Protein AF-A0A8S9GD04-F1 (afdb_monomer)

Organism: Brassica cretica (NCBI:txid69181)

Nearest PDB structures (foldseek):
  3na7-assembly1_A  TM=7.343E-01  e=1.896E+00  Helicobacter pylori NCTC 11638
  6ixf-assembly1_A  TM=7.599E-01  e=1.673E+00  Homo sapiens
  7uc6-assembly1_A  TM=4.750E-01  e=7.894E-01  Homo sapiens
  4ilo-assembly1_A  TM=4.111E-01  e=2.019E+00  Chlamydia trachomatis L2/434/Bu

Structure (mmCIF, N/CA/C/O backbone):
data_AF-A0A8S9GD04-F1
#
_entry.id   AF-A0A8S9GD04-F1
#
loop_
_atom_site.group_PDB
_atom_site.id
_atom_site.type_symbol
_atom_site.label_atom_id
_atom_site.label_alt_id
_atom_site.label_comp_id
_atom_site.label_asym_id
_atom_site.label_entity_id
_atom_site.label_seq_id
_atom_site.pdbx_PDB_ins_code
_atom_site.Cartn_x
_atom_site.Cartn_y
_atom_site.Cartn_z
_atom_site.occupancy
_atom_site.B_iso_or_equiv
_atom_site.auth_seq_id
_atom_site.auth_comp_id
_atom_site.auth_asym_id
_atom_site.auth_atom_id
_atom_site.pdbx_PDB_model_num
ATOM 1 N N . MET A 1 1 ? 30.449 0.370 -49.051 1.00 67.69 1 MET A N 1
ATOM 2 C CA . MET A 1 1 ? 29.870 1.416 -48.180 1.00 67.69 1 MET A CA 1
ATOM 3 C C . MET A 1 1 ? 28.568 0.893 -47.577 1.00 67.69 1 MET A C 1
ATOM 5 O O . MET A 1 1 ? 28.579 0.573 -46.401 1.00 67.69 1 MET A O 1
ATOM 9 N N . LEU A 1 2 ? 27.571 0.571 -48.413 1.00 80.19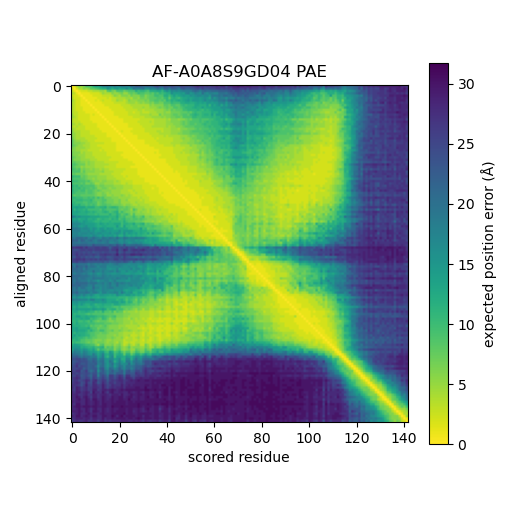 2 LEU A N 1
ATOM 10 C CA . LEU A 1 2 ? 26.257 0.016 -48.033 1.00 80.19 2 LEU A CA 1
ATOM 11 C C . LEU A 1 2 ? 26.253 -1.186 -47.065 1.00 80.19 2 LEU A C 1
ATOM 13 O O . LEU A 1 2 ? 25.399 -1.263 -46.190 1.00 80.19 2 LEU A O 1
ATOM 17 N N . GLU A 1 3 ? 27.190 -2.128 -47.190 1.00 84.44 3 GLU A N 1
ATOM 18 C CA . GLU A 1 3 ? 27.210 -3.329 -46.338 1.00 84.44 3 GLU A CA 1
ATOM 19 C C . GLU A 1 3 ? 27.584 -3.024 -44.875 1.00 84.44 3 GLU A C 1
ATOM 21 O O . GLU A 1 3 ? 27.063 -3.651 -43.953 1.00 84.44 3 GLU A O 1
ATOM 26 N N . ARG A 1 4 ? 28.427 -2.005 -44.646 1.00 90.00 4 ARG A N 1
ATOM 27 C CA . ARG A 1 4 ? 28.770 -1.539 -43.292 1.00 90.00 4 ARG A CA 1
ATOM 28 C C . ARG A 1 4 ? 27.603 -0.796 -42.649 1.00 90.00 4 ARG A C 1
ATOM 30 O O . ARG A 1 4 ? 27.314 -1.031 -41.480 1.00 90.00 4 ARG A O 1
ATOM 37 N N . ASP A 1 5 ? 26.902 0.024 -43.423 1.00 90.12 5 ASP A N 1
ATOM 38 C CA . ASP A 1 5 ? 25.746 0.788 -42.941 1.00 90.12 5 ASP A CA 1
ATOM 39 C C . ASP A 1 5 ? 24.572 -0.143 -42.599 1.00 90.12 5 ASP A C 1
ATOM 41 O O . ASP A 1 5 ? 23.937 -0.004 -41.553 1.00 90.12 5 ASP A O 1
ATOM 45 N N . ALA A 1 6 ? 24.343 -1.176 -43.420 1.00 91.19 6 ALA A N 1
ATOM 46 C CA . ALA A 1 6 ? 23.356 -2.217 -43.137 1.00 91.19 6 ALA A CA 1
ATOM 47 C C . ALA A 1 6 ? 23.680 -2.998 -41.851 1.00 91.19 6 ALA A C 1
ATOM 49 O O . ALA A 1 6 ? 22.773 -3.358 -41.096 1.00 91.19 6 ALA A O 1
ATOM 50 N N . GLN A 1 7 ? 24.964 -3.255 -41.585 1.00 93.25 7 GLN A N 1
ATOM 51 C CA . GLN A 1 7 ? 25.398 -3.918 -40.357 1.00 93.25 7 GLN A CA 1
ATOM 52 C C . GLN A 1 7 ? 25.197 -3.020 -39.127 1.00 93.25 7 GLN A C 1
ATOM 54 O O . GLN A 1 7 ? 24.612 -3.467 -38.140 1.00 93.25 7 GLN A O 1
ATOM 59 N N . LEU A 1 8 ? 25.566 -1.738 -39.214 1.00 94.06 8 LEU A N 1
ATOM 60 C CA . LEU A 1 8 ? 25.340 -0.753 -38.149 1.00 94.06 8 LEU A CA 1
ATOM 61 C C . LEU A 1 8 ? 23.852 -0.606 -37.800 1.00 94.06 8 LEU A C 1
ATOM 63 O O . LEU A 1 8 ? 23.497 -0.610 -36.622 1.00 94.06 8 LEU A O 1
ATOM 67 N N . ALA A 1 9 ? 22.963 -0.559 -38.796 1.00 93.00 9 ALA A N 1
ATOM 68 C CA . ALA A 1 9 ? 21.518 -0.478 -38.567 1.00 93.00 9 ALA A CA 1
ATOM 69 C C . ALA A 1 9 ? 20.961 -1.717 -37.831 1.00 93.00 9 ALA A C 1
ATOM 71 O O . ALA A 1 9 ? 20.093 -1.610 -36.952 1.00 93.00 9 ALA A O 1
ATOM 72 N N . ARG A 1 10 ? 21.478 -2.912 -38.147 1.00 92.69 10 ARG A N 1
ATOM 73 C CA . ARG A 1 10 ? 21.118 -4.165 -37.457 1.00 92.69 10 ARG A CA 1
ATOM 74 C C . ARG A 1 10 ? 21.620 -4.188 -36.015 1.00 92.69 10 ARG A C 1
ATOM 76 O O . ARG A 1 10 ? 20.891 -4.625 -35.122 1.00 92.69 10 ARG A O 1
ATOM 83 N N . ASP A 1 11 ? 22.834 -3.706 -35.780 1.00 95.00 11 ASP A N 1
ATOM 84 C CA . ASP A 1 11 ? 23.415 -3.648 -34.441 1.00 95.00 11 ASP A CA 1
ATOM 85 C C . ASP A 1 11 ? 22.706 -2.599 -33.571 1.00 95.00 11 ASP A C 1
ATOM 87 O O . ASP A 1 11 ? 22.346 -2.897 -32.429 1.00 95.00 11 ASP A O 1
ATOM 91 N N . HIS A 1 12 ? 22.366 -1.437 -34.138 1.00 92.69 12 HIS A N 1
ATOM 92 C CA . HIS A 1 12 ? 21.556 -0.410 -33.481 1.00 92.69 12 HIS A CA 1
ATOM 93 C C . HIS A 1 12 ? 20.168 -0.937 -33.087 1.00 92.69 12 HIS A C 1
ATOM 95 O O . HIS A 1 12 ? 19.780 -0.887 -31.919 1.00 92.69 12 HIS A O 1
ATOM 101 N N . THR A 1 13 ? 19.430 -1.545 -34.022 1.00 94.44 13 THR A N 1
ATOM 102 C CA . THR A 1 13 ? 18.108 -2.126 -33.712 1.00 94.44 13 THR A CA 1
ATOM 103 C C . THR A 1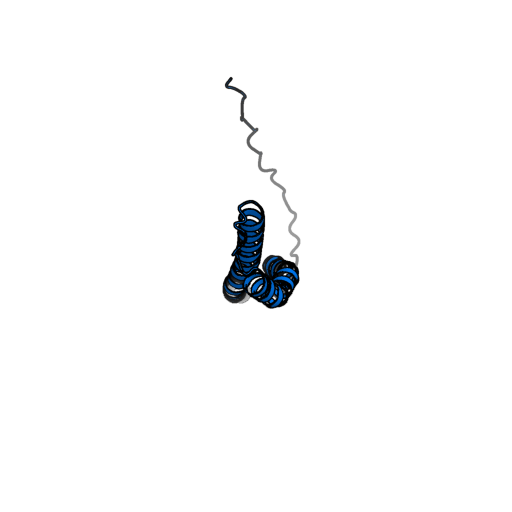 13 ? 18.184 -3.256 -32.680 1.00 94.44 13 THR A C 1
ATOM 105 O O . THR A 1 13 ? 17.248 -3.453 -31.898 1.00 94.44 13 THR A O 1
ATOM 108 N N . ARG A 1 14 ? 19.288 -4.012 -32.625 1.00 94.81 14 ARG A N 1
ATOM 109 C CA . ARG A 1 14 ? 19.530 -5.001 -31.563 1.00 94.81 14 ARG A CA 1
ATOM 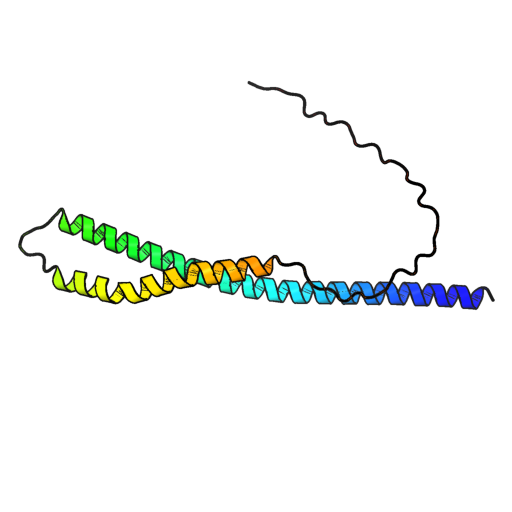110 C C . ARG A 1 14 ? 19.799 -4.329 -30.212 1.00 94.81 14 ARG A C 1
ATOM 112 O O . ARG A 1 14 ? 19.275 -4.809 -29.203 1.00 94.81 14 ARG A O 1
ATOM 119 N N . ALA A 1 15 ? 20.568 -3.241 -30.189 1.00 93.12 15 ALA A N 1
ATOM 120 C CA . ALA A 1 15 ? 20.857 -2.467 -28.984 1.00 93.12 15 ALA A CA 1
ATOM 121 C C . ALA A 1 15 ? 19.580 -1.855 -28.385 1.00 93.12 15 ALA A C 1
ATOM 123 O O . ALA A 1 15 ? 19.295 -2.104 -27.213 1.00 93.12 15 ALA A O 1
ATOM 124 N N . VAL A 1 16 ? 18.745 -1.200 -29.201 1.00 90.50 16 VAL A N 1
ATOM 125 C CA . VAL A 1 16 ? 17.451 -0.627 -28.776 1.00 90.50 16 VAL A CA 1
ATOM 126 C C . VAL A 1 16 ? 16.543 -1.697 -28.167 1.00 90.50 16 VAL A C 1
ATOM 128 O O . VAL A 1 16 ? 16.022 -1.537 -27.064 1.00 90.50 16 VAL A O 1
ATOM 131 N N . ARG A 1 17 ? 16.407 -2.861 -28.821 1.00 92.00 17 ARG A N 1
ATOM 132 C CA . ARG A 1 17 ? 15.611 -3.974 -28.268 1.00 92.00 17 ARG A CA 1
ATOM 133 C C . ARG A 1 17 ? 16.159 -4.478 -26.932 1.00 92.00 17 ARG A C 1
ATOM 135 O O . ARG A 1 17 ? 15.380 -4.876 -26.066 1.00 92.00 17 ARG A O 1
ATOM 142 N N . LYS A 1 18 ? 17.483 -4.504 -26.757 1.00 92.38 18 LYS A N 1
ATOM 143 C CA . LYS A 1 18 ? 18.120 -4.924 -25.501 1.00 92.38 18 LYS A CA 1
ATOM 144 C C . LYS A 1 18 ? 17.868 -3.904 -24.387 1.00 92.38 18 LYS A C 1
ATOM 146 O O . LYS A 1 18 ? 17.521 -4.332 -23.285 1.00 92.38 18 LYS A O 1
ATOM 151 N N . ALA A 1 19 ? 17.981 -2.610 -24.686 1.00 89.69 19 ALA A N 1
ATOM 152 C CA . ALA A 1 19 ? 17.677 -1.519 -23.762 1.00 89.69 19 ALA A CA 1
ATOM 153 C C . ALA A 1 19 ? 16.200 -1.546 -23.336 1.00 89.69 19 ALA A C 1
ATOM 155 O O . ALA A 1 19 ? 15.907 -1.643 -22.148 1.00 89.69 19 ALA A O 1
ATOM 156 N N . GLY A 1 20 ? 15.263 -1.653 -24.284 1.00 89.19 20 GLY A N 1
ATOM 157 C CA . GLY A 1 20 ? 13.833 -1.751 -23.967 1.00 89.19 20 GLY A CA 1
ATOM 158 C C . GLY A 1 20 ? 13.479 -2.968 -23.101 1.00 89.19 20 GLY A C 1
ATOM 159 O O . GLY A 1 20 ? 12.676 -2.871 -22.175 1.00 89.19 20 GLY A O 1
ATOM 160 N N . ARG A 1 21 ? 14.111 -4.131 -23.332 1.00 92.12 21 ARG A N 1
ATOM 161 C CA . ARG A 1 21 ? 13.946 -5.303 -22.445 1.00 92.12 21 ARG A CA 1
ATOM 162 C C . ARG A 1 21 ? 14.535 -5.076 -21.054 1.00 92.12 21 ARG A C 1
ATOM 164 O O . ARG A 1 21 ? 14.021 -5.644 -20.095 1.00 92.12 21 ARG A O 1
ATOM 171 N N . LYS A 1 22 ? 15.619 -4.303 -20.938 1.00 91.25 22 LYS A N 1
ATOM 172 C CA . LYS A 1 22 ? 16.228 -3.944 -19.651 1.00 91.25 22 LYS A CA 1
ATOM 173 C C . LYS A 1 22 ? 15.295 -3.028 -18.857 1.00 91.25 22 LYS A C 1
ATOM 175 O O . LYS A 1 22 ? 14.908 -3.434 -17.767 1.00 91.25 22 LYS A O 1
ATOM 180 N N . GLY A 1 23 ? 14.828 -1.927 -19.447 1.00 89.31 23 GLY A N 1
ATOM 181 C CA . GLY A 1 23 ? 13.883 -1.012 -18.794 1.00 89.31 23 GLY A CA 1
ATOM 182 C C . GLY A 1 23 ? 12.582 -1.702 -18.370 1.00 89.31 23 GLY A C 1
ATOM 183 O O . GLY A 1 23 ? 12.121 -1.531 -17.246 1.00 89.31 23 GLY A O 1
ATOM 184 N N . LYS A 1 24 ? 12.032 -2.601 -19.203 1.00 91.06 24 LYS A N 1
ATOM 185 C CA . LYS A 1 24 ? 10.855 -3.405 -18.818 1.00 91.06 24 LYS A CA 1
ATOM 186 C C . LYS A 1 24 ? 11.100 -4.279 -17.586 1.00 91.06 24 LYS A C 1
ATOM 188 O O . LYS A 1 24 ? 10.213 -4.391 -16.748 1.00 91.06 24 LYS A O 1
ATOM 193 N N . ARG A 1 25 ? 12.276 -4.905 -17.466 1.00 93.12 25 ARG A N 1
ATOM 194 C CA . ARG A 1 25 ? 12.617 -5.695 -16.270 1.00 93.12 25 ARG A CA 1
ATOM 195 C C . ARG A 1 25 ? 12.745 -4.809 -15.037 1.00 93.12 25 ARG A C 1
ATOM 197 O O . ARG A 1 25 ? 12.228 -5.182 -13.996 1.00 93.12 25 ARG A O 1
ATOM 204 N N . GLU A 1 26 ? 13.377 -3.648 -15.166 1.00 92.00 26 GLU A N 1
ATOM 205 C CA . GLU A 1 26 ? 13.514 -2.685 -14.066 1.00 92.00 26 GLU A CA 1
ATOM 206 C C . GLU A 1 26 ? 12.140 -2.219 -13.561 1.00 92.00 26 GLU A C 1
ATOM 208 O O . GLU A 1 26 ? 11.875 -2.294 -12.365 1.00 92.00 26 GLU A O 1
ATOM 213 N N . ILE A 1 27 ? 11.222 -1.865 -14.468 1.00 91.38 27 ILE A N 1
ATOM 214 C CA . ILE A 1 27 ? 9.834 -1.506 -14.126 1.00 91.38 27 ILE A CA 1
ATOM 215 C C . ILE A 1 27 ? 9.123 -2.650 -13.393 1.00 91.38 27 ILE A C 1
ATOM 217 O O . ILE A 1 27 ? 8.464 -2.417 -12.381 1.00 91.38 27 ILE A O 1
ATOM 221 N N . VAL A 1 28 ? 9.260 -3.888 -13.879 1.00 93.75 28 VAL A N 1
ATOM 222 C CA . VAL A 1 28 ? 8.650 -5.065 -13.240 1.00 93.75 28 VAL A CA 1
ATOM 223 C C . VAL A 1 28 ? 9.184 -5.272 -11.821 1.00 93.75 28 VAL A C 1
ATOM 225 O O . VAL A 1 28 ? 8.398 -5.541 -10.916 1.00 93.75 28 VAL A O 1
ATOM 228 N N . GLU A 1 29 ? 10.490 -5.129 -11.596 1.00 93.62 29 GLU A N 1
ATOM 229 C CA . GLU A 1 29 ? 11.084 -5.285 -10.261 1.00 93.62 29 GLU A CA 1
ATOM 230 C C . GLU A 1 29 ? 10.666 -4.163 -9.295 1.00 93.62 29 GLU A C 1
ATOM 232 O O . GLU A 1 29 ? 10.331 -4.435 -8.137 1.00 93.62 29 GLU A O 1
ATOM 237 N N . VAL A 1 30 ? 10.583 -2.915 -9.772 1.00 93.00 30 VAL A N 1
ATOM 238 C CA . VAL A 1 30 ? 10.025 -1.801 -8.984 1.00 93.00 30 VAL A CA 1
ATOM 239 C C . VAL A 1 30 ? 8.571 -2.088 -8.608 1.00 93.00 30 VAL A C 1
ATOM 241 O O . VAL A 1 30 ? 8.191 -1.926 -7.449 1.00 93.00 30 VAL A O 1
ATOM 244 N N . MET A 1 31 ? 7.765 -2.569 -9.556 1.00 94.25 31 MET A N 1
ATOM 245 C CA . MET A 1 31 ? 6.354 -2.878 -9.318 1.00 94.25 31 MET A CA 1
ATOM 246 C C . MET A 1 31 ? 6.154 -4.023 -8.328 1.00 94.25 31 MET A C 1
ATOM 248 O O . MET A 1 31 ? 5.289 -3.923 -7.463 1.00 94.25 31 MET A O 1
ATOM 252 N N . LYS A 1 32 ? 6.983 -5.073 -8.378 1.00 96.19 32 LYS A N 1
ATOM 253 C CA . LYS A 1 32 ? 6.967 -6.134 -7.355 1.00 96.19 32 LYS A CA 1
ATOM 254 C C . LYS A 1 32 ? 7.258 -5.576 -5.967 1.00 96.19 32 LYS A C 1
ATOM 256 O O . LYS A 1 32 ? 6.530 -5.876 -5.027 1.00 96.19 32 LYS A O 1
ATOM 261 N N . THR A 1 33 ? 8.286 -4.737 -5.857 1.00 95.31 33 THR A N 1
ATOM 262 C CA . THR A 1 33 ? 8.676 -4.120 -4.582 1.00 95.31 33 THR A CA 1
ATOM 263 C C . THR A 1 33 ? 7.542 -3.265 -4.017 1.00 95.31 33 THR A C 1
ATOM 265 O O . THR A 1 33 ? 7.169 -3.432 -2.856 1.00 95.31 33 THR A O 1
ATOM 268 N N . ARG A 1 34 ? 6.937 -2.405 -4.848 1.00 95.19 34 ARG A N 1
ATOM 269 C CA . ARG A 1 34 ? 5.785 -1.580 -4.454 1.00 95.19 34 ARG A CA 1
ATOM 270 C C . ARG A 1 34 ? 4.574 -2.424 -4.065 1.00 95.19 34 ARG A C 1
ATOM 272 O O . ARG A 1 34 ? 3.947 -2.131 -3.058 1.00 95.19 34 ARG A O 1
ATOM 279 N N . ALA A 1 35 ? 4.268 -3.490 -4.806 1.00 95.12 35 ALA A N 1
ATOM 280 C CA . ALA A 1 35 ? 3.151 -4.379 -4.490 1.00 95.12 35 ALA A CA 1
ATOM 281 C C . ALA A 1 35 ? 3.327 -5.065 -3.126 1.00 95.12 35 ALA A C 1
ATOM 283 O O . ALA A 1 35 ? 2.388 -5.106 -2.333 1.00 95.12 35 ALA A O 1
ATOM 284 N N . SER A 1 36 ? 4.533 -5.555 -2.820 1.00 95.31 36 SER A N 1
ATOM 285 C CA . SER A 1 36 ? 4.831 -6.149 -1.512 1.00 95.31 36 SER A CA 1
ATOM 286 C C . SER A 1 36 ? 4.732 -5.131 -0.372 1.00 95.31 36 SER A C 1
ATOM 288 O O . SER A 1 36 ? 4.172 -5.445 0.676 1.00 95.31 36 SER A O 1
ATOM 290 N N . GLN A 1 37 ? 5.232 -3.909 -0.574 1.00 95.38 37 GLN A N 1
ATOM 291 C CA . GLN A 1 37 ? 5.126 -2.833 0.419 1.00 95.38 37 GLN A CA 1
ATOM 292 C C . GLN A 1 37 ? 3.671 -2.399 0.635 1.00 95.38 37 GLN A C 1
ATOM 294 O O . GLN A 1 37 ? 3.233 -2.293 1.777 1.00 95.38 37 GLN A O 1
ATOM 299 N N . PHE A 1 38 ? 2.901 -2.234 -0.442 1.00 94.50 38 PHE A N 1
ATOM 300 C CA . PHE A 1 38 ? 1.474 -1.929 -0.374 1.00 94.50 38 PHE A CA 1
ATOM 301 C C . PHE A 1 38 ? 0.709 -2.997 0.404 1.00 94.50 38 PHE A C 1
ATOM 303 O O . PHE A 1 38 ? -0.079 -2.659 1.278 1.00 94.50 38 PHE A O 1
ATOM 310 N N . GLN A 1 39 ? 0.955 -4.281 0.129 1.00 95.38 39 GLN A N 1
ATOM 311 C CA . GLN A 1 39 ? 0.285 -5.370 0.839 1.00 95.38 39 GLN A CA 1
ATOM 312 C C . GLN A 1 39 ? 0.541 -5.308 2.353 1.00 95.38 39 GLN A C 1
ATOM 314 O O . GLN A 1 39 ? -0.386 -5.520 3.134 1.00 95.38 39 GLN A O 1
ATOM 319 N N . ALA A 1 40 ? 1.775 -5.004 2.762 1.00 94.88 40 ALA A N 1
ATOM 320 C CA . ALA A 1 40 ? 2.125 -4.858 4.171 1.00 94.88 40 ALA A CA 1
ATOM 321 C C . ALA A 1 40 ? 1.443 -3.634 4.809 1.00 94.88 40 ALA A C 1
ATOM 323 O O . ALA A 1 40 ? 0.789 -3.762 5.842 1.00 94.88 40 ALA A O 1
ATOM 324 N N . GLU A 1 41 ? 1.542 -2.463 4.176 1.00 96.00 41 GLU A N 1
ATOM 325 C CA . GLU A 1 41 ? 0.944 -1.223 4.691 1.00 96.00 41 GLU A CA 1
ATOM 326 C C . GLU A 1 41 ? -0.584 -1.284 4.736 1.00 96.00 41 GLU A C 1
ATOM 328 O O . GLU A 1 41 ? -1.200 -0.837 5.699 1.00 96.00 41 GLU A O 1
ATOM 333 N N . TYR A 1 42 ? -1.208 -1.900 3.735 1.00 92.62 42 TYR A N 1
ATOM 334 C CA . TYR A 1 42 ? -2.650 -2.107 3.714 1.00 92.62 42 TYR A CA 1
ATOM 335 C C . TYR A 1 42 ? -3.115 -3.038 4.844 1.00 92.62 42 TYR A C 1
ATOM 337 O O . TYR A 1 42 ? -4.165 -2.801 5.443 1.00 92.62 42 TYR A O 1
ATOM 345 N N . GLY A 1 43 ? -2.324 -4.065 5.178 1.00 94.75 43 GLY A N 1
ATOM 346 C CA . GLY A 1 43 ? -2.556 -4.896 6.361 1.00 94.75 43 GLY A CA 1
ATOM 347 C C . GLY A 1 43 ? -2.540 -4.067 7.646 1.00 94.75 43 GLY A C 1
ATOM 348 O O . GLY A 1 43 ? -3.516 -4.076 8.392 1.00 94.75 43 GLY A O 1
ATOM 349 N N . ASN A 1 44 ? -1.495 -3.258 7.834 1.00 93.62 44 ASN A N 1
ATOM 350 C CA . ASN A 1 44 ? -1.374 -2.369 8.994 1.00 93.62 44 ASN A CA 1
ATOM 351 C C . ASN A 1 44 ? -2.548 -1.382 9.096 1.00 93.62 44 ASN A C 1
ATOM 353 O O . ASN A 1 44 ? -3.054 -1.124 10.188 1.00 93.62 44 ASN A O 1
ATOM 357 N N . LEU A 1 45 ? -2.997 -0.833 7.961 1.00 92.94 45 LEU A N 1
ATOM 358 C CA . LEU A 1 45 ? -4.144 0.074 7.916 1.00 92.94 45 LEU A CA 1
ATOM 359 C C . LEU A 1 45 ? -5.423 -0.624 8.390 1.00 92.94 45 LEU A C 1
ATOM 361 O O . LEU A 1 45 ? -6.185 -0.061 9.177 1.00 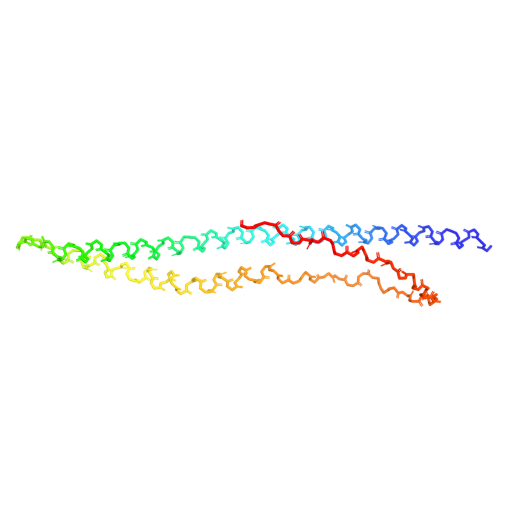92.94 45 LEU A O 1
ATOM 365 N N . LYS A 1 46 ? -5.654 -1.855 7.924 1.00 94.12 46 LYS A N 1
ATOM 366 C CA . LYS A 1 46 ? -6.815 -2.657 8.316 1.00 94.12 46 LYS A CA 1
ATOM 367 C C . LYS A 1 46 ? -6.804 -2.964 9.812 1.00 94.12 46 LYS A C 1
ATOM 369 O O . LYS A 1 46 ? -7.848 -2.854 10.454 1.00 94.12 46 LYS A O 1
ATOM 374 N N . ASP A 1 47 ? -5.645 -3.305 10.363 1.00 92.56 47 ASP A N 1
ATOM 375 C CA . ASP A 1 47 ? -5.496 -3.601 11.789 1.00 92.56 47 ASP A CA 1
ATOM 376 C C . ASP A 1 47 ? -5.759 -2.352 12.644 1.00 92.56 47 ASP A C 1
ATOM 378 O O . ASP A 1 47 ? -6.518 -2.412 13.612 1.00 92.56 47 ASP A O 1
ATOM 382 N 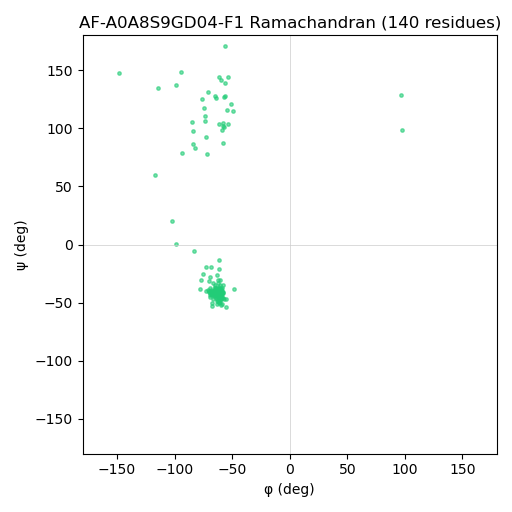N . ALA A 1 48 ? -5.231 -1.190 12.240 1.00 92.44 48 ALA A N 1
ATOM 383 C CA . ALA A 1 48 ? -5.489 0.079 12.920 1.00 92.44 48 ALA A CA 1
ATOM 384 C C . ALA A 1 48 ? -6.981 0.458 12.894 1.00 92.44 48 ALA A C 1
ATOM 386 O O . ALA A 1 48 ? -7.547 0.832 13.922 1.00 92.44 48 ALA A O 1
ATOM 387 N N . LEU A 1 49 ? -7.646 0.313 11.743 1.00 91.31 49 LEU A N 1
ATOM 388 C CA . LEU A 1 49 ? -9.086 0.565 11.619 1.00 91.31 49 LEU A CA 1
ATOM 389 C C . LEU A 1 49 ? -9.926 -0.411 12.449 1.00 91.31 49 LEU A C 1
ATOM 391 O O . LEU A 1 49 ? -10.928 -0.001 13.032 1.00 91.31 49 LEU A O 1
ATOM 395 N N . THR A 1 50 ? -9.511 -1.677 12.526 1.00 93.81 50 THR A N 1
ATOM 396 C CA . THR A 1 50 ? -10.173 -2.692 13.358 1.00 93.81 50 THR A CA 1
ATOM 397 C C . THR A 1 50 ? -10.071 -2.307 14.830 1.00 93.81 50 THR A C 1
ATOM 399 O O . THR A 1 50 ? -11.091 -2.211 15.499 1.00 93.81 50 THR A O 1
ATOM 402 N N . SER A 1 51 ? -8.875 -1.940 15.302 1.00 88.88 51 SER A N 1
ATOM 403 C CA . SER A 1 51 ? -8.666 -1.468 16.677 1.00 88.88 51 SER A CA 1
ATOM 404 C C . SER A 1 51 ? -9.523 -0.240 17.023 1.00 88.88 51 SER A C 1
ATOM 406 O O . SER A 1 51 ? -10.119 -0.171 18.100 1.00 88.88 51 SER A O 1
ATOM 408 N N . VAL A 1 52 ? -9.644 0.720 16.099 1.00 89.88 52 VAL A N 1
ATOM 409 C CA . VAL A 1 52 ? -10.528 1.887 16.269 1.00 89.88 52 VAL A CA 1
ATOM 410 C C . VAL A 1 52 ? -12.004 1.477 16.322 1.00 89.88 52 VAL A C 1
ATOM 412 O O . VAL A 1 52 ? -12.772 2.046 17.102 1.00 89.88 52 VAL A O 1
ATOM 415 N N . GLY A 1 53 ? -12.410 0.502 15.507 1.00 90.06 53 GLY A N 1
ATOM 416 C CA . GLY A 1 53 ? -13.756 -0.072 15.514 1.00 90.06 53 GLY A CA 1
ATOM 417 C C . GLY A 1 53 ? -14.092 -0.760 16.837 1.00 90.06 53 GLY A C 1
ATOM 418 O O . GLY A 1 53 ? -15.092 -0.407 17.462 1.00 90.06 53 GLY A O 1
ATOM 419 N N . ASP A 1 54 ? -13.221 -1.656 17.300 1.00 89.44 54 ASP A N 1
ATOM 420 C CA . ASP A 1 54 ? -13.375 -2.409 18.551 1.00 89.44 54 ASP A CA 1
ATOM 421 C C . ASP A 1 54 ? -13.481 -1.469 19.760 1.00 89.44 54 ASP A C 1
ATOM 423 O O . ASP A 1 54 ? -14.317 -1.656 20.648 1.00 89.44 54 ASP A O 1
ATOM 427 N N . PHE A 1 55 ? -12.679 -0.397 19.777 1.00 85.94 55 PHE A N 1
ATOM 428 C CA . PHE A 1 55 ? -12.773 0.631 20.811 1.00 85.94 55 PHE A CA 1
ATOM 429 C C . PHE A 1 55 ? -14.143 1.327 20.800 1.00 85.94 55 PHE A C 1
ATOM 431 O O . PHE A 1 55 ? -14.765 1.486 21.852 1.00 85.94 55 PHE A O 1
ATOM 438 N N . ARG A 1 56 ? -14.659 1.700 19.619 1.00 88.31 56 ARG A N 1
ATOM 439 C CA . ARG A 1 56 ? -15.993 2.317 19.485 1.00 88.31 56 ARG A CA 1
ATOM 440 C C . ARG A 1 56 ? -17.110 1.378 19.933 1.00 88.31 56 ARG A C 1
ATOM 442 O O . ARG A 1 56 ? -18.041 1.837 20.595 1.00 88.31 56 ARG A O 1
ATOM 449 N N . GLU A 1 57 ? -17.023 0.092 19.600 1.00 88.56 57 GLU A N 1
ATOM 450 C CA . GLU A 1 57 ? -17.984 -0.922 20.044 1.00 88.56 57 GLU A CA 1
ATOM 451 C C . GLU A 1 57 ? -17.958 -1.080 21.568 1.00 88.56 57 GLU A C 1
ATOM 453 O O . GLU A 1 57 ? -19.009 -1.009 22.208 1.00 88.56 57 GLU A O 1
ATOM 458 N N . CYS A 1 58 ? -16.766 -1.178 22.164 1.00 84.62 58 CYS A N 1
ATOM 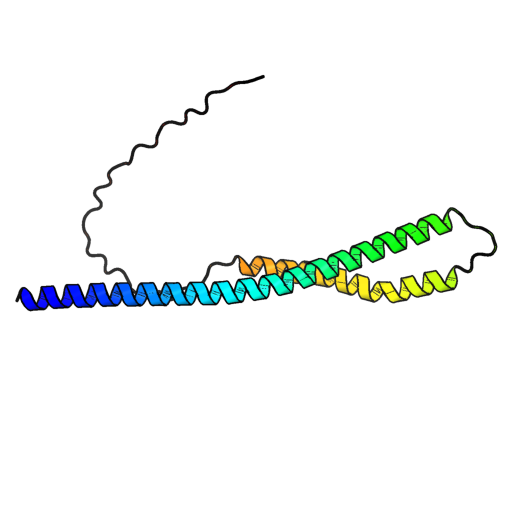459 C CA . CYS A 1 58 ? -16.584 -1.205 23.615 1.00 84.62 58 CYS A CA 1
ATOM 460 C C . CYS A 1 58 ? -17.219 0.023 24.290 1.00 84.62 58 CYS A C 1
ATOM 462 O O . CYS A 1 58 ? -18.007 -0.118 25.228 1.00 84.62 58 CYS A O 1
ATOM 464 N N . CYS A 1 59 ? -16.976 1.233 23.770 1.00 83.31 59 CYS A N 1
ATOM 465 C CA . CYS A 1 59 ? -17.622 2.448 24.274 1.00 83.31 59 CYS A CA 1
ATOM 466 C C . CYS A 1 59 ? -19.156 2.391 24.165 1.00 83.31 59 CYS A C 1
ATOM 468 O O . CYS A 1 59 ? -19.856 2.852 25.071 1.00 83.31 59 CYS A O 1
ATOM 470 N N . GLY A 1 60 ? -19.687 1.817 23.082 1.00 85.56 60 GLY A N 1
ATOM 471 C CA . GLY A 1 60 ? -21.121 1.593 22.896 1.00 85.56 60 GLY A CA 1
ATOM 472 C C . GLY A 1 60 ? -21.709 0.628 23.928 1.00 85.56 60 GLY A C 1
ATOM 473 O O . GLY A 1 60 ? -22.736 0.938 24.541 1.00 85.56 60 GLY A O 1
ATOM 474 N N . LEU A 1 61 ? -21.033 -0.499 24.177 1.00 83.19 61 LEU A N 1
ATOM 475 C CA . LEU A 1 61 ? -21.422 -1.489 25.185 1.00 83.19 61 LEU A CA 1
ATOM 476 C C . LEU A 1 61 ? -21.439 -0.875 26.588 1.00 83.19 61 LEU A C 1
ATOM 478 O O . LEU A 1 61 ? -22.465 -0.954 27.266 1.00 83.19 61 LEU A O 1
ATOM 482 N N . VAL A 1 62 ? -20.378 -0.167 26.986 1.00 79.25 62 VAL A N 1
ATOM 483 C CA . VAL A 1 62 ? -20.308 0.538 28.280 1.00 79.25 62 VAL A CA 1
ATOM 484 C C . VAL A 1 62 ? -21.421 1.584 28.407 1.00 79.25 62 VAL A C 1
ATOM 486 O O . VAL A 1 62 ? -22.078 1.681 29.446 1.00 79.25 62 VAL A O 1
ATOM 489 N N . GLY A 1 63 ? -21.686 2.343 27.339 1.00 81.31 63 GLY A N 1
ATOM 490 C CA . GLY A 1 63 ? -22.777 3.316 27.306 1.00 81.31 63 GLY A CA 1
ATOM 491 C C . GLY A 1 63 ? -24.156 2.674 27.487 1.00 81.31 63 GLY A C 1
ATOM 492 O O . GLY A 1 63 ? -25.000 3.217 28.203 1.00 81.31 63 GLY A O 1
ATOM 493 N N . SER A 1 64 ? -24.383 1.506 26.878 1.00 81.50 64 SER A N 1
ATOM 494 C CA . SER A 1 64 ? -25.631 0.746 27.020 1.00 81.50 64 SER A CA 1
ATOM 495 C C . SER A 1 64 ? -25.795 0.150 28.421 1.00 81.50 64 SER A C 1
ATOM 497 O O . SER A 1 64 ? -26.864 0.273 29.016 1.00 81.50 64 SER A O 1
ATOM 499 N N . LEU A 1 65 ? -24.717 -0.384 28.997 1.00 76.69 65 LEU A N 1
ATOM 500 C CA . LEU A 1 65 ? -24.688 -0.948 30.342 1.00 76.69 65 LEU A CA 1
ATOM 501 C C . LEU A 1 65 ? -25.015 0.100 31.408 1.00 76.69 65 LEU A C 1
ATOM 503 O O . LEU A 1 65 ? -25.773 -0.157 32.343 1.00 76.69 65 LEU A O 1
ATOM 507 N N . TRP A 1 66 ? -24.498 1.317 31.229 1.00 70.25 66 TRP A N 1
ATOM 508 C CA . TRP A 1 66 ? -24.818 2.448 32.094 1.00 70.25 66 TRP A CA 1
ATOM 509 C C . TRP A 1 66 ? -26.317 2.796 32.081 1.00 70.25 66 TRP A C 1
ATOM 511 O O . TRP A 1 66 ? -26.857 3.238 33.095 1.00 70.25 66 TRP A O 1
ATOM 521 N N . ARG A 1 67 ? -27.020 2.558 30.962 1.00 73.81 67 ARG A N 1
ATOM 522 C CA . ARG A 1 67 ? -28.476 2.764 30.853 1.00 73.81 67 ARG A CA 1
ATOM 523 C C . ARG A 1 67 ? -29.298 1.683 31.556 1.00 73.81 67 ARG A C 1
ATOM 525 O O . ARG A 1 67 ? -30.424 1.971 31.947 1.00 73.81 67 ARG A O 1
ATOM 532 N N . THR A 1 68 ? -28.765 0.474 31.723 1.00 75.62 68 THR A N 1
ATOM 533 C CA . THR A 1 68 ? -29.487 -0.698 32.259 1.00 75.62 68 THR A CA 1
ATOM 534 C C . THR A 1 68 ? -29.160 -1.014 33.721 1.00 75.62 68 THR A C 1
ATOM 536 O O . THR A 1 68 ? -29.351 -2.144 34.163 1.00 75.62 68 THR A O 1
ATOM 539 N N . ARG A 1 69 ? -28.627 -0.051 34.478 1.00 67.00 69 ARG A N 1
ATOM 540 C CA . ARG A 1 69 ? -27.995 -0.304 35.779 1.00 67.00 69 ARG A CA 1
ATOM 541 C C . ARG A 1 69 ? -28.914 -1.004 36.801 1.00 67.00 69 ARG A C 1
ATOM 543 O O . ARG A 1 69 ? -29.977 -0.487 37.135 1.00 67.00 69 ARG A O 1
ATOM 550 N N . ALA A 1 70 ? -28.421 -2.116 37.353 1.00 62.28 70 ALA A N 1
ATOM 551 C CA . ALA A 1 70 ? -28.771 -2.640 38.675 1.00 62.28 70 ALA A CA 1
ATOM 552 C C . ALA A 1 70 ? -27.735 -2.140 39.707 1.00 62.28 70 ALA A C 1
ATOM 554 O O . ALA A 1 70 ? -26.574 -1.898 39.356 1.00 62.28 70 ALA A O 1
ATOM 555 N N . ASP A 1 71 ? -28.151 -1.923 40.958 1.00 67.00 71 ASP A N 1
ATOM 556 C CA . ASP A 1 71 ? -27.359 -1.225 41.991 1.00 67.00 71 ASP A CA 1
ATOM 557 C C . ASP A 1 71 ? -26.025 -1.913 42.360 1.00 67.00 71 ASP A C 1
ATOM 559 O O . ASP A 1 71 ? -25.154 -1.293 42.972 1.00 67.00 71 ASP A O 1
ATOM 563 N N . ASP A 1 72 ? -25.828 -3.165 41.950 1.00 72.38 72 ASP A N 1
ATOM 564 C CA . ASP A 1 72 ? -24.713 -4.051 42.293 1.00 72.38 72 ASP A CA 1
ATOM 565 C C . ASP A 1 72 ? -23.594 -4.142 41.231 1.00 72.38 72 ASP A C 1
ATOM 567 O O . ASP A 1 72 ? -22.591 -4.828 41.450 1.00 72.38 72 ASP A O 1
ATOM 571 N N . TYR A 1 73 ? -23.690 -3.421 40.106 1.00 70.31 73 TYR A N 1
ATOM 572 C CA . TYR A 1 73 ? -22.641 -3.433 39.075 1.00 70.31 73 TYR A CA 1
ATOM 573 C C . TYR A 1 73 ? -21.379 -2.641 39.478 1.00 70.31 73 TYR A C 1
ATOM 575 O O . TYR A 1 73 ? -21.410 -1.414 39.631 1.00 70.31 73 TYR A O 1
ATOM 583 N N . ALA A 1 74 ? -20.235 -3.328 39.590 1.00 69.81 74 ALA A N 1
ATOM 584 C CA . ALA A 1 74 ? -18.937 -2.736 39.929 1.00 69.81 74 ALA A CA 1
ATOM 585 C C . ALA A 1 74 ? -18.212 -2.160 38.692 1.00 69.81 74 ALA A C 1
ATOM 587 O O . ALA A 1 74 ? -17.367 -2.804 38.070 1.00 69.81 74 ALA A O 1
ATOM 588 N N . PHE A 1 75 ? -18.530 -0.906 38.375 1.00 71.25 75 PHE A N 1
ATOM 589 C CA . PHE A 1 75 ? -18.077 -0.155 37.193 1.00 71.25 75 PHE A CA 1
ATOM 590 C C . PHE A 1 75 ? -16.556 0.107 37.100 1.00 71.25 75 PHE A C 1
ATOM 592 O O . PHE A 1 75 ? -16.008 0.231 36.006 1.00 71.25 75 PHE A O 1
ATOM 599 N N . GLU A 1 76 ? -15.850 0.156 38.232 1.00 80.25 76 GLU A N 1
ATOM 600 C CA . GLU A 1 76 ? -14.431 0.554 38.305 1.00 80.25 76 GLU A CA 1
ATOM 601 C C . GLU A 1 76 ? -13.492 -0.321 37.460 1.00 80.25 76 GLU A C 1
ATOM 603 O O . GLU A 1 76 ? -12.559 0.177 36.827 1.00 80.25 76 GLU A O 1
ATOM 608 N N . LYS A 1 77 ? -13.749 -1.634 37.398 1.00 80.88 77 LYS A N 1
ATOM 609 C CA . LYS A 1 77 ? -12.916 -2.569 36.626 1.00 80.88 77 LYS A CA 1
ATOM 610 C C . LYS A 1 77 ? -12.991 -2.288 35.125 1.00 80.88 77 LYS A C 1
ATOM 612 O O . LYS A 1 77 ? -11.981 -2.355 34.428 1.00 80.88 77 LYS A O 1
ATOM 617 N N . GLU A 1 78 ? -14.180 -1.973 34.631 1.00 78.12 78 GLU A N 1
ATOM 618 C CA . GLU A 1 78 ? -14.421 -1.734 33.210 1.00 78.12 78 GLU A CA 1
ATOM 619 C C . GLU A 1 78 ? -13.949 -0.342 32.787 1.00 78.12 78 GLU A C 1
ATOM 621 O O . GLU A 1 78 ? -13.294 -0.188 31.757 1.00 78.12 78 GLU A O 1
ATOM 626 N N . MET A 1 79 ? -14.146 0.655 33.653 1.00 77.00 79 MET A N 1
ATOM 627 C CA . MET A 1 79 ? -13.570 1.984 33.469 1.00 77.00 79 MET A CA 1
ATOM 628 C C . MET A 1 79 ? -12.031 1.943 33.452 1.00 77.00 79 MET A C 1
ATOM 630 O O . MET A 1 79 ? -11.402 2.627 32.644 1.00 77.00 79 MET A O 1
ATOM 634 N N . SER A 1 80 ? -11.416 1.099 34.290 1.00 82.75 80 SER A N 1
ATOM 635 C CA . SER A 1 80 ? -9.969 0.854 34.283 1.00 82.75 80 SER A CA 1
ATOM 636 C C . SER A 1 80 ? -9.487 0.209 32.980 1.00 82.75 80 SER A C 1
ATOM 638 O O . SER A 1 80 ? -8.471 0.647 32.442 1.00 82.75 80 SER A O 1
ATOM 640 N N . LEU A 1 81 ? -10.195 -0.805 32.465 1.00 79.50 81 LEU A N 1
ATOM 641 C CA . LEU A 1 81 ? -9.873 -1.462 31.188 1.00 79.50 81 LEU A C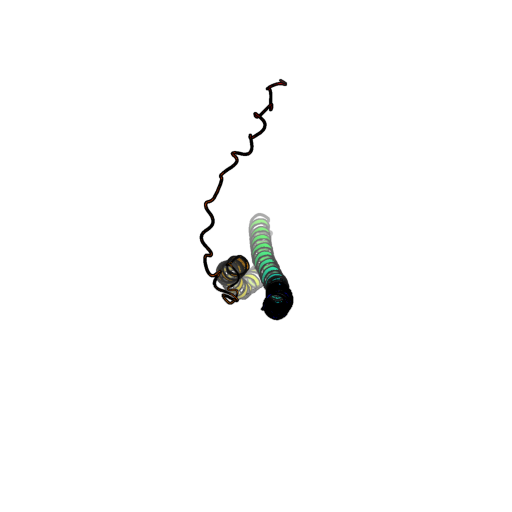A 1
ATOM 642 C C . LEU A 1 81 ? -9.945 -0.481 30.011 1.00 79.50 81 LEU A C 1
ATOM 644 O O . LEU A 1 81 ? -9.035 -0.420 29.183 1.00 79.50 81 LEU A O 1
ATOM 648 N N . MET A 1 82 ? -10.988 0.348 29.979 1.00 77.88 82 MET A N 1
ATOM 649 C CA . MET A 1 82 ? -11.143 1.395 28.972 1.00 77.88 82 MET A CA 1
ATOM 650 C C . MET A 1 82 ? -10.000 2.414 29.043 1.00 77.88 82 MET A C 1
ATOM 652 O O . MET A 1 82 ? -9.419 2.768 28.019 1.00 77.88 82 MET A O 1
ATOM 656 N N . LYS A 1 83 ? -9.618 2.840 30.253 1.00 80.56 83 LYS A N 1
ATOM 657 C CA . LYS A 1 83 ? -8.524 3.796 30.460 1.00 80.56 83 LYS A CA 1
ATOM 658 C C . LYS A 1 83 ? -7.167 3.240 30.020 1.00 80.56 83 LYS A C 1
ATOM 660 O O . LYS A 1 83 ? -6.357 3.999 29.498 1.00 80.56 83 LYS A O 1
ATOM 665 N N . SER A 1 84 ? -6.923 1.936 30.187 1.00 79.50 84 SER A N 1
ATOM 666 C CA . SER A 1 84 ? -5.728 1.295 29.622 1.00 79.50 84 SER A CA 1
ATOM 667 C C . SER A 1 84 ? -5.767 1.209 28.092 1.00 79.50 84 SER A C 1
ATOM 669 O O . SER A 1 84 ? -4.739 1.448 27.463 1.00 79.50 84 SER A O 1
ATOM 671 N N . GLY A 1 85 ? -6.936 0.957 27.488 1.00 79.06 85 GLY A N 1
ATOM 672 C CA . GLY A 1 85 ? -7.097 0.858 26.029 1.00 79.06 85 GLY A CA 1
ATOM 673 C C . GLY A 1 85 ? -7.007 2.193 25.272 1.00 79.06 85 GLY A C 1
ATOM 674 O O . GLY A 1 85 ? -6.716 2.210 24.079 1.00 79.06 85 GLY A O 1
ATOM 675 N N . MET A 1 86 ? -7.189 3.335 25.950 1.00 80.25 86 MET A N 1
ATOM 676 C CA . MET A 1 86 ? -7.101 4.670 25.329 1.00 80.25 86 MET A CA 1
ATOM 677 C C . MET A 1 86 ? -5.748 4.951 24.662 1.00 80.25 86 MET A C 1
ATOM 679 O O . MET A 1 86 ? -5.698 5.640 23.646 1.00 80.25 86 MET A O 1
ATOM 683 N N . ASN A 1 87 ? -4.652 4.435 25.223 1.00 80.38 87 ASN A N 1
ATOM 684 C CA . ASN A 1 87 ? -3.315 4.666 24.672 1.00 80.38 87 ASN A CA 1
ATOM 685 C C . ASN A 1 87 ? -3.106 3.908 23.353 1.00 80.38 87 ASN A C 1
ATOM 687 O O . ASN A 1 87 ? -2.516 4.450 22.422 1.00 80.38 87 ASN A O 1
ATOM 691 N N . GLU A 1 88 ? -3.617 2.679 23.263 1.00 83.25 88 GLU A N 1
ATOM 692 C CA . GLU A 1 88 ? -3.573 1.863 22.044 1.00 83.25 88 GLU A CA 1
ATOM 693 C C . GLU A 1 88 ? -4.445 2.484 20.948 1.00 83.25 88 GLU A C 1
ATOM 695 O O . GLU A 1 88 ? -4.008 2.618 19.807 1.00 83.25 88 GLU A O 1
ATOM 700 N N . HIS A 1 89 ? -5.631 2.972 21.319 1.00 86.69 89 HIS A N 1
ATOM 701 C CA . HIS A 1 89 ? -6.531 3.679 20.414 1.00 86.69 89 HIS A CA 1
ATOM 702 C C . HIS A 1 89 ? -5.916 4.972 19.856 1.00 86.69 89 HIS 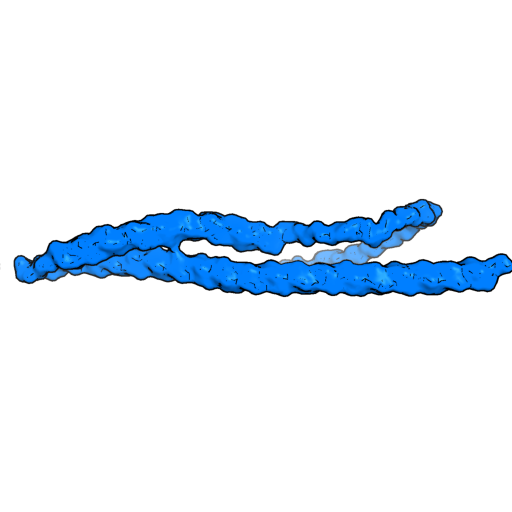A C 1
ATOM 704 O O . HIS A 1 89 ? -5.883 5.160 18.641 1.00 86.69 89 HIS A O 1
ATOM 710 N N . ALA A 1 90 ? -5.367 5.837 20.718 1.00 87.50 90 ALA A N 1
ATOM 711 C CA . ALA A 1 90 ? -4.710 7.071 20.284 1.00 87.50 90 ALA A CA 1
ATOM 712 C C . ALA A 1 90 ? -3.509 6.787 19.366 1.00 87.50 90 ALA A C 1
ATOM 714 O O . ALA A 1 90 ? -3.250 7.530 18.418 1.00 87.50 90 ALA A O 1
ATOM 715 N N . HIS A 1 91 ? -2.789 5.693 19.629 1.00 86.62 91 HIS A N 1
ATOM 716 C CA . HIS A 1 91 ? -1.705 5.248 18.766 1.00 86.62 91 HIS A CA 1
ATOM 717 C C . HIS A 1 91 ? -2.215 4.789 17.392 1.00 86.62 91 HIS A C 1
ATOM 719 O O . HIS A 1 91 ? -1.684 5.239 16.377 1.00 86.62 91 HIS A O 1
ATOM 725 N N . ALA A 1 92 ? -3.265 3.963 17.343 1.00 89.88 92 ALA A N 1
ATOM 726 C CA . ALA A 1 92 ? -3.879 3.510 16.096 1.00 89.88 92 ALA A CA 1
ATOM 727 C C . ALA A 1 92 ? -4.435 4.681 15.264 1.00 89.88 92 ALA A C 1
ATOM 729 O O . ALA A 1 92 ? -4.153 4.769 14.069 1.00 89.88 92 ALA A O 1
ATOM 730 N N . GLU A 1 93 ? -5.149 5.625 15.888 1.00 88.69 93 GLU A N 1
ATOM 731 C CA . GLU A 1 93 ? -5.683 6.810 15.201 1.00 88.69 93 GLU A CA 1
ATOM 732 C C . GLU A 1 93 ? -4.581 7.700 14.614 1.00 88.69 93 GLU A C 1
ATOM 734 O O . GLU A 1 93 ? -4.714 8.190 13.492 1.00 88.69 93 GLU A O 1
ATOM 739 N N . ALA A 1 94 ? -3.462 7.872 15.324 1.00 91.94 94 ALA A N 1
ATOM 740 C CA . ALA A 1 94 ? -2.328 8.648 14.828 1.00 91.94 94 ALA A CA 1
ATOM 741 C C . ALA A 1 94 ? -1.589 7.963 13.660 1.00 91.94 94 ALA A C 1
ATOM 743 O O . ALA A 1 94 ? -0.989 8.644 12.823 1.00 91.94 94 ALA A O 1
ATOM 744 N N . LEU A 1 95 ? -1.620 6.627 13.587 1.00 91.44 95 LEU A N 1
ATOM 745 C CA . LEU A 1 95 ? -0.959 5.860 12.529 1.00 91.44 95 LEU A CA 1
ATOM 746 C C . LEU A 1 95 ? -1.727 5.879 11.203 1.00 91.44 95 LEU A C 1
ATOM 748 O O . LEU A 1 95 ? -1.087 5.842 10.152 1.00 91.44 95 LEU A O 1
ATOM 752 N N . ILE A 1 96 ? -3.060 5.973 11.228 1.00 93.25 96 ILE A N 1
ATOM 753 C CA . ILE A 1 96 ? -3.904 5.894 10.023 1.00 93.25 96 ILE A CA 1
ATOM 754 C C . ILE A 1 96 ? -3.495 6.923 8.948 1.00 93.25 96 ILE A C 1
ATOM 756 O O . ILE A 1 96 ? -3.181 6.491 7.837 1.00 93.25 96 ILE A O 1
ATOM 760 N N . PRO A 1 97 ? -3.390 8.241 9.230 1.00 94.00 97 PRO A N 1
ATOM 761 C CA . PRO A 1 97 ? -2.977 9.219 8.217 1.00 94.00 97 PRO A CA 1
ATOM 762 C C . PRO A 1 97 ? -1.556 8.981 7.692 1.00 94.00 97 PRO A C 1
ATOM 764 O O . PRO A 1 97 ? -1.254 9.242 6.530 1.00 94.00 97 PRO A O 1
ATOM 767 N N . SER A 1 98 ? -0.666 8.478 8.553 1.00 91.56 98 SER A N 1
ATOM 768 C CA . SER A 1 98 ? 0.714 8.172 8.178 1.00 91.56 98 SER A CA 1
ATOM 769 C C . SER A 1 98 ? 0.789 6.988 7.211 1.00 91.56 98 SER A C 1
ATOM 771 O O . SER A 1 98 ? 1.542 7.041 6.239 1.00 91.56 98 SER A O 1
ATOM 773 N N . ILE A 1 99 ? 0.014 5.929 7.464 1.00 91.12 99 ILE A N 1
ATOM 774 C CA . ILE A 1 99 ? -0.071 4.753 6.590 1.00 91.12 99 ILE A CA 1
ATOM 775 C C . ILE A 1 99 ? -0.732 5.128 5.257 1.00 91.12 99 ILE A C 1
ATOM 777 O O . ILE A 1 99 ? -0.216 4.764 4.202 1.00 91.12 99 ILE A O 1
ATOM 781 N N . ASP A 1 100 ? -1.812 5.911 5.293 1.00 91.19 100 ASP A N 1
ATOM 782 C CA . ASP A 1 100 ? -2.520 6.379 4.095 1.00 91.19 100 ASP A CA 1
ATOM 783 C C . ASP A 1 100 ? -1.602 7.198 3.172 1.00 91.19 100 ASP A C 1
ATOM 785 O O . ASP A 1 100 ? -1.502 6.923 1.975 1.00 91.19 100 ASP A O 1
ATOM 789 N N . GLY A 1 101 ? -0.806 8.109 3.743 1.00 93.12 101 GLY A N 1
ATOM 790 C CA . GLY A 1 101 ? 0.197 8.864 2.989 1.00 93.12 101 GLY A CA 1
ATOM 791 C C . GLY A 1 101 ? 1.274 7.982 2.340 1.00 93.12 101 GLY A C 1
ATOM 792 O O . GLY A 1 101 ? 1.671 8.229 1.200 1.00 93.12 101 GLY A O 1
ATOM 793 N N . ARG A 1 102 ? 1.729 6.916 3.020 1.00 92.69 102 ARG A N 1
ATOM 794 C CA . ARG A 1 102 ? 2.678 5.950 2.430 1.00 92.69 102 ARG A CA 1
ATOM 795 C C . ARG A 1 102 ? 2.045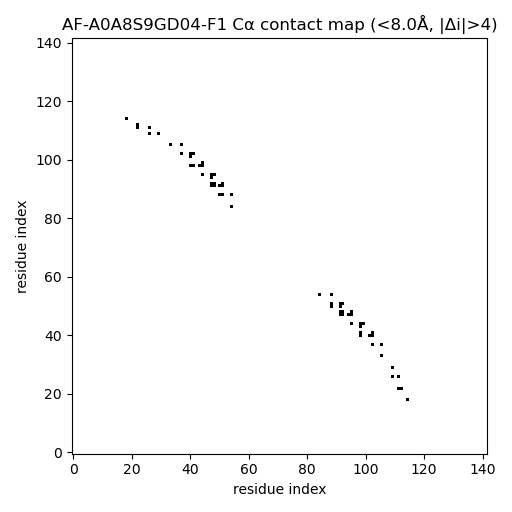 5.161 1.287 1.00 92.69 102 ARG A C 1
ATOM 797 O O . ARG A 1 102 ? 2.686 4.975 0.255 1.00 92.69 102 ARG A O 1
ATOM 804 N N . ILE A 1 103 ? 0.789 4.745 1.450 1.00 92.00 103 ILE A N 1
ATOM 805 C CA . ILE A 1 103 ? 0.029 4.051 0.408 1.00 92.00 103 ILE A CA 1
ATOM 806 C C . ILE A 1 103 ? -0.148 4.944 -0.824 1.00 92.00 103 ILE A C 1
ATOM 808 O O . ILE A 1 103 ? 0.030 4.473 -1.949 1.00 92.00 103 ILE A O 1
ATOM 812 N N . GLN A 1 104 ? -0.440 6.231 -0.624 1.00 91.94 104 GLN A N 1
ATOM 813 C CA . GLN A 1 104 ? -0.569 7.191 -1.714 1.00 91.94 104 GLN A CA 1
ATOM 814 C C . GLN A 1 104 ? 0.727 7.310 -2.530 1.00 91.94 104 GLN A C 1
ATOM 816 O O . GLN A 1 104 ? 0.675 7.294 -3.759 1.00 91.94 104 GLN A O 1
ATOM 821 N N . GLY A 1 105 ? 1.885 7.331 -1.864 1.00 91.44 105 GLY A N 1
ATOM 822 C CA . GLY A 1 105 ? 3.194 7.390 -2.524 1.00 91.44 105 GLY A CA 1
ATOM 823 C C . GLY A 1 105 ? 3.503 6.195 -3.437 1.00 91.44 105 GLY A C 1
ATOM 824 O O . GLY A 1 105 ? 4.309 6.303 -4.360 1.00 91.44 105 GLY A O 1
ATOM 825 N N . PHE A 1 106 ? 2.837 5.045 -3.271 1.00 90.31 106 PHE A N 1
ATOM 826 C CA . PHE A 1 106 ? 3.021 3.923 -4.203 1.00 90.31 106 PHE A CA 1
ATOM 827 C C . PHE A 1 106 ? 2.463 4.200 -5.608 1.00 90.31 106 PHE A C 1
ATOM 829 O O . PHE A 1 106 ? 2.904 3.555 -6.570 1.00 90.31 106 PHE A O 1
ATOM 836 N N . TRP A 1 107 ? 1.561 5.178 -5.740 1.00 90.44 107 TRP A N 1
ATOM 837 C CA . TRP A 1 107 ? 1.006 5.639 -7.016 1.00 90.44 107 TRP A CA 1
ATOM 838 C C . TRP A 1 107 ? 1.895 6.653 -7.747 1.00 90.44 107 TRP A C 1
ATOM 840 O O . TRP A 1 107 ? 1.605 6.985 -8.896 1.00 90.44 107 TRP A O 1
ATOM 850 N N . ASP A 1 108 ? 2.995 7.104 -7.135 1.00 92.12 108 ASP A N 1
ATOM 851 C CA . ASP A 1 108 ? 3.915 8.051 -7.766 1.00 92.12 108 ASP A CA 1
ATOM 852 C C . ASP A 1 108 ? 4.537 7.469 -9.048 1.00 92.12 108 ASP A C 1
ATOM 854 O O . ASP A 1 108 ? 4.861 6.274 -9.095 1.00 92.12 108 ASP A O 1
ATOM 858 N N . PRO A 1 109 ? 4.783 8.278 -10.095 1.00 89.94 109 PRO A N 1
ATOM 859 C CA . PRO A 1 109 ? 5.424 7.801 -11.317 1.00 89.94 109 PRO A CA 1
ATOM 860 C C . PRO A 1 109 ? 6.755 7.081 -11.049 1.00 89.94 109 PRO A C 1
ATOM 862 O O . PRO A 1 109 ? 7.521 7.447 -10.155 1.00 89.94 109 PRO A O 1
ATOM 865 N N . ILE A 1 110 ? 7.056 6.039 -11.827 1.00 86.94 110 ILE A N 1
ATOM 866 C CA . ILE A 1 110 ? 8.365 5.378 -11.755 1.00 86.94 110 ILE A CA 1
ATOM 867 C C . ILE A 1 110 ? 9.389 6.258 -12.469 1.00 86.94 110 ILE A C 1
ATOM 869 O O . ILE A 1 110 ? 9.227 6.559 -13.651 1.00 86.94 110 ILE A O 1
ATOM 873 N N . GLN A 1 111 ? 10.473 6.612 -11.782 1.00 81.31 111 GLN A N 1
ATOM 874 C CA . GLN A 1 111 ? 11.633 7.210 -12.434 1.00 81.31 111 GLN A CA 1
ATOM 875 C C . GLN A 1 111 ? 12.375 6.121 -13.212 1.00 81.31 111 GLN A C 1
ATOM 877 O O . GLN A 1 111 ? 13.008 5.244 -12.628 1.00 81.31 111 GLN A O 1
ATOM 882 N N . VAL A 1 112 ? 12.254 6.153 -14.535 1.00 72.69 112 VAL A N 1
ATOM 883 C CA . VAL A 1 112 ? 13.012 5.288 -15.443 1.00 72.69 112 VAL A CA 1
ATOM 884 C C . VAL A 1 112 ? 14.194 6.099 -15.967 1.00 72.69 112 VAL A C 1
ATOM 886 O O . VAL A 1 112 ? 14.030 7.275 -16.294 1.00 72.69 112 VAL A O 1
ATOM 889 N N . SER A 1 113 ? 15.386 5.500 -16.030 1.00 70.69 113 SER A N 1
ATOM 890 C CA . SER A 1 113 ? 16.540 6.161 -16.645 1.00 70.69 113 SER A CA 1
ATOM 891 C C . SER A 1 113 ? 16.214 6.565 -18.089 1.00 70.69 113 SER A C 1
ATOM 893 O O . SER A 1 113 ? 15.593 5.775 -18.807 1.00 70.69 113 SER A O 1
ATOM 895 N N . PRO A 1 114 ? 16.627 7.766 -18.535 1.00 67.81 114 PRO A N 1
ATOM 896 C CA . PRO A 1 114 ? 16.482 8.187 -19.921 1.00 67.81 114 PRO A CA 1
ATOM 897 C C . PRO A 1 114 ? 17.485 7.406 -20.778 1.00 67.81 114 PRO A C 1
ATOM 899 O O . PRO A 1 114 ? 18.557 7.888 -21.128 1.00 67.81 114 PRO A O 1
ATOM 902 N N . ASP A 1 115 ? 17.166 6.152 -21.076 1.00 66.75 115 ASP A N 1
ATOM 903 C CA . ASP A 1 115 ? 17.975 5.328 -21.960 1.00 66.75 115 ASP A CA 1
ATOM 904 C C . ASP A 1 115 ? 17.559 5.632 -23.410 1.00 66.75 115 ASP A C 1
ATOM 906 O O . ASP A 1 115 ? 16.620 5.029 -23.929 1.00 66.75 115 ASP A O 1
ATOM 910 N N . THR A 1 116 ? 18.331 6.502 -24.077 1.00 51.91 116 THR A N 1
ATOM 911 C CA . THR A 1 116 ? 18.291 6.889 -25.512 1.00 51.91 116 THR A CA 1
ATOM 912 C C . THR A 1 116 ? 17.522 8.182 -25.797 1.00 51.91 116 THR A C 1
ATOM 914 O O . THR A 1 116 ? 16.306 8.187 -25.953 1.00 51.91 116 THR A O 1
ATOM 917 N N . GLU A 1 117 ? 18.266 9.281 -25.932 1.00 48.28 117 GLU A N 1
ATOM 918 C CA . GLU A 1 117 ? 17.841 10.448 -26.704 1.00 48.28 117 GLU A CA 1
ATOM 919 C C . GLU A 1 117 ? 17.478 9.965 -28.116 1.00 48.28 117 GLU A C 1
ATOM 921 O O . GLU A 1 117 ? 18.333 9.440 -28.837 1.00 48.28 117 GLU A O 1
ATOM 926 N N . GLU A 1 118 ? 16.212 10.089 -28.520 1.00 49.47 118 GLU A N 1
ATOM 927 C CA . GLU A 1 118 ? 15.890 10.055 -29.941 1.00 49.47 118 GLU A CA 1
ATOM 928 C C . GLU A 1 118 ? 16.624 11.233 -30.584 1.00 49.47 118 GLU A C 1
ATOM 930 O O . GLU A 1 118 ? 16.239 12.392 -30.431 1.00 49.47 118 GLU A O 1
ATOM 935 N N . VAL A 1 119 ? 17.721 10.942 -31.287 1.00 44.66 119 VAL A N 1
ATOM 936 C CA . VAL A 1 119 ? 18.261 11.870 -32.274 1.00 44.66 119 VAL A CA 1
ATOM 937 C C . VAL A 1 119 ? 17.132 12.103 -33.264 1.00 44.66 119 VAL A C 1
ATOM 939 O O . VAL A 1 119 ? 16.813 11.224 -34.064 1.00 44.66 119 VAL A O 1
ATOM 942 N N . ALA A 1 120 ? 16.513 13.277 -33.164 1.00 43.34 120 ALA A N 1
ATOM 943 C CA . ALA A 1 120 ? 15.521 13.774 -34.093 1.00 43.34 120 ALA A CA 1
ATOM 944 C C . ALA A 1 120 ? 16.137 13.829 -35.499 1.00 43.34 120 ALA A C 1
ATOM 946 O O . ALA A 1 120 ? 16.687 14.842 -35.930 1.00 43.34 120 ALA A O 1
ATOM 947 N N . THR A 1 121 ? 16.061 12.726 -36.240 1.00 49.06 121 THR A N 1
ATOM 948 C CA . THR A 1 121 ? 16.113 12.777 -37.695 1.00 49.06 121 THR A CA 1
ATOM 949 C C . THR A 1 121 ? 14.783 13.356 -38.133 1.00 49.06 121 THR A C 1
ATOM 951 O O . THR A 1 121 ? 13.799 12.631 -38.246 1.00 49.06 121 THR A O 1
ATOM 954 N N . GLY A 1 122 ? 14.758 14.682 -38.294 1.00 45.69 122 GLY A N 1
ATOM 955 C CA . GLY A 1 122 ? 13.610 15.422 -38.792 1.00 45.69 122 GLY A CA 1
ATOM 956 C C . GLY A 1 122 ? 13.136 14.843 -40.120 1.00 45.69 122 GLY A C 1
ATOM 957 O O . GLY A 1 122 ? 13.749 15.073 -41.159 1.00 45.69 122 GLY A O 1
ATOM 958 N N . PHE A 1 123 ? 12.042 14.098 -40.063 1.00 44.47 123 PHE A N 1
ATOM 959 C CA . PHE A 1 123 ? 11.163 13.855 -41.191 1.00 44.47 123 PHE A CA 1
ATOM 960 C C . PHE A 1 123 ? 9.824 14.517 -40.858 1.00 44.47 123 PHE A C 1
ATOM 962 O O . PHE A 1 123 ? 9.396 14.442 -39.705 1.00 44.47 123 PHE A O 1
ATOM 969 N N . PRO A 1 124 ? 9.222 15.247 -41.810 1.00 48.06 124 PRO A N 1
ATOM 970 C CA . PRO A 1 124 ? 7.996 15.983 -41.557 1.00 48.06 124 PRO A CA 1
ATOM 971 C C . PRO A 1 124 ? 6.868 15.006 -41.230 1.00 48.06 124 PRO A C 1
ATOM 973 O O . PRO A 1 124 ? 6.611 14.081 -41.991 1.00 48.06 124 PRO A O 1
ATOM 976 N N . ASP A 1 125 ? 6.251 15.255 -40.082 1.00 49.38 125 ASP A N 1
ATOM 977 C CA . ASP A 1 125 ? 5.003 14.681 -39.594 1.00 49.38 125 ASP A CA 1
ATOM 978 C C . ASP A 1 125 ? 3.877 14.998 -40.588 1.00 49.38 125 ASP A C 1
ATOM 980 O O . ASP A 1 125 ? 3.356 16.116 -40.634 1.00 49.38 125 ASP A O 1
ATOM 984 N N . ASP A 1 126 ? 3.551 14.041 -41.452 1.00 45.69 126 ASP A N 1
ATOM 985 C CA . ASP A 1 126 ? 2.339 14.043 -42.255 1.00 45.69 126 ASP A CA 1
ATOM 986 C C . ASP A 1 126 ? 1.185 13.504 -41.408 1.00 45.69 126 ASP A C 1
ATOM 988 O O . ASP A 1 126 ? 0.825 12.330 -41.443 1.00 45.69 126 ASP A O 1
ATOM 992 N N . GLY A 1 127 ? 0.614 14.412 -40.613 1.00 57.84 127 GLY A N 1
ATOM 993 C CA . GLY A 1 127 ? -0.577 14.164 -39.816 1.00 57.84 127 GLY A CA 1
ATOM 994 C C . GLY A 1 127 ? -1.759 13.716 -40.676 1.00 57.84 127 GLY A C 1
ATOM 995 O O . GLY A 1 127 ? -2.450 14.537 -41.279 1.00 57.84 127 GLY A O 1
ATOM 996 N N . GLU A 1 128 ? -2.020 12.411 -40.687 1.00 55.28 128 GLU A N 1
ATOM 997 C CA . GLU A 1 128 ? -3.308 11.851 -41.082 1.00 55.28 128 GLU A CA 1
ATOM 998 C C . GLU A 1 128 ? -4.233 11.855 -39.858 1.00 55.28 128 GLU A C 1
ATOM 1000 O O . GLU A 1 128 ? -4.083 11.087 -38.905 1.00 55.28 128 GLU A O 1
ATOM 1005 N N . GLU A 1 129 ? -5.173 12.795 -39.878 1.00 57.84 129 GLU A N 1
ATOM 1006 C CA . GLU A 1 129 ? -6.292 12.922 -38.955 1.00 57.84 129 GLU A CA 1
ATOM 1007 C C . GLU A 1 129 ? -7.143 11.642 -38.989 1.00 57.84 129 GLU A C 1
ATOM 1009 O O . GLU A 1 129 ? -7.920 11.412 -39.911 1.00 57.84 129 GLU A O 1
ATOM 1014 N N . VAL A 1 130 ? -6.977 10.774 -37.988 1.00 57.50 130 VAL A N 1
ATOM 1015 C CA . VAL A 1 130 ? -7.816 9.580 -37.836 1.00 57.50 130 VAL A CA 1
ATOM 1016 C C . VAL A 1 130 ? -9.198 10.014 -37.346 1.00 57.50 130 VAL A C 1
ATOM 1018 O O . VAL A 1 130 ? -9.359 10.437 -36.196 1.00 57.50 130 VAL A O 1
ATOM 1021 N N . ASP A 1 131 ? -10.190 9.887 -38.227 1.00 61.31 131 ASP A N 1
ATOM 1022 C CA . ASP A 1 131 ? -11.601 10.149 -37.953 1.00 61.31 131 ASP A CA 1
ATOM 1023 C C . ASP A 1 131 ? -12.080 9.416 -36.690 1.00 61.31 131 ASP A C 1
ATOM 1025 O O . ASP A 1 131 ? -12.050 8.185 -36.578 1.00 61.31 131 ASP A O 1
ATOM 1029 N N . ARG A 1 132 ? -12.566 10.194 -35.718 1.00 61.12 132 ARG A N 1
ATOM 1030 C CA . ARG A 1 132 ? -13.276 9.671 -34.547 1.00 61.12 132 ARG A CA 1
ATOM 1031 C C . ARG A 1 132 ? -14.652 9.166 -35.000 1.00 61.12 132 ARG A C 1
ATOM 1033 O O . ARG A 1 132 ? -15.371 9.926 -35.648 1.00 61.12 132 ARG A O 1
ATOM 1040 N N . PRO A 1 133 ? -15.088 7.949 -34.631 1.00 56.34 133 PRO A N 1
ATOM 1041 C CA . PRO A 1 133 ? -16.475 7.569 -34.852 1.00 56.34 133 PRO A CA 1
ATOM 1042 C C . PRO A 1 133 ? -17.376 8.458 -33.988 1.00 56.34 133 PRO A C 1
ATOM 1044 O O . PRO A 1 133 ? -17.151 8.610 -32.787 1.00 56.34 133 PRO A O 1
ATOM 1047 N N . ALA A 1 134 ? -18.374 9.067 -34.628 1.00 52.91 134 ALA A N 1
ATOM 1048 C CA . ALA A 1 134 ? -19.383 9.882 -33.972 1.00 52.91 134 ALA A CA 1
ATOM 1049 C C . ALA A 1 134 ? -20.095 9.075 -32.877 1.00 52.91 134 ALA A C 1
ATOM 1051 O O . ALA A 1 134 ? -20.603 7.980 -33.132 1.00 52.91 134 ALA A O 1
ATOM 1052 N N . ASP A 1 135 ? -20.130 9.641 -31.671 1.00 53.62 135 ASP A N 1
ATOM 1053 C CA . ASP A 1 135 ? -20.912 9.150 -30.543 1.00 53.62 135 ASP A CA 1
ATOM 1054 C C . ASP A 1 135 ? -22.357 8.877 -30.974 1.00 53.62 135 ASP A C 1
ATOM 1056 O O . ASP A 1 135 ? -23.120 9.786 -31.304 1.00 53.62 135 ASP A O 1
ATOM 1060 N N . ALA A 1 136 ? -22.741 7.606 -30.927 1.00 55.78 136 ALA A N 1
ATOM 1061 C CA . ALA A 1 136 ? -24.119 7.164 -31.037 1.00 55.78 136 ALA A CA 1
ATOM 1062 C C . ALA A 1 136 ? -24.535 6.480 -29.729 1.00 55.78 136 ALA A C 1
ATOM 1064 O O . ALA A 1 136 ? -24.932 5.318 -29.725 1.00 55.78 136 ALA A O 1
ATOM 1065 N N . PHE A 1 137 ? -24.472 7.201 -28.607 1.00 51.44 137 PHE A N 1
ATOM 1066 C CA . PHE A 1 137 ? -25.334 6.891 -27.465 1.00 51.44 137 PHE A CA 1
ATOM 1067 C C . PHE A 1 137 ? -26.588 7.752 -27.560 1.00 51.44 137 PHE A C 1
ATOM 1069 O O . PHE A 1 137 ? -26.741 8.800 -26.935 1.00 51.44 137 PHE A O 1
ATOM 1076 N N . GLY A 1 138 ? -27.469 7.281 -28.442 1.00 50.66 138 GLY A N 1
ATOM 1077 C CA . GLY A 1 138 ? -28.855 7.694 -28.497 1.00 50.66 138 GLY A CA 1
ATOM 1078 C C . GLY A 1 138 ? -29.553 7.385 -27.177 1.00 50.66 138 GLY A C 1
ATOM 1079 O O . GLY A 1 138 ? -29.307 6.371 -26.526 1.00 50.66 138 GLY A O 1
ATOM 1080 N N . ALA A 1 139 ? -30.406 8.324 -26.805 1.00 47.31 139 ALA A N 1
ATOM 1081 C CA . ALA A 1 139 ? -31.287 8.295 -25.661 1.00 47.31 139 ALA A CA 1
ATOM 1082 C C . ALA A 1 139 ? -32.239 7.081 -25.624 1.00 47.31 139 ALA A C 1
ATOM 1084 O O . ALA A 1 139 ? -32.443 6.388 -26.621 1.00 47.31 139 ALA A O 1
ATOM 1085 N N . SER A 1 140 ? -32.905 6.983 -24.466 1.00 48.03 140 SER A N 1
ATOM 1086 C CA . SER A 1 140 ? -34.055 6.140 -24.096 1.00 48.03 140 SER A CA 1
ATOM 1087 C C . SER A 1 140 ? -33.655 4.838 -23.383 1.00 48.03 140 SER A C 1
ATOM 1089 O O . SER A 1 140 ? -32.805 4.095 -23.843 1.00 48.03 140 SER A O 1
ATOM 1091 N N . LEU A 1 141 ? -34.225 4.507 -22.223 1.00 43.41 141 LEU A N 1
ATOM 1092 C CA . LEU A 1 141 ? -35.655 4.520 -21.920 1.00 43.41 141 LEU A CA 1
ATOM 1093 C C . LEU A 1 141 ? -35.955 4.851 -20.445 1.00 43.41 141 LEU A C 1
ATOM 1095 O O . LEU A 1 141 ? -35.176 4.525 -19.556 1.00 43.41 141 LEU A O 1
ATOM 1099 N N . SER A 1 142 ? -37.107 5.516 -20.312 1.00 53.78 142 SER A N 1
ATOM 1100 C CA . SER A 1 142 ? -38.083 5.656 -19.220 1.00 53.78 142 SER A CA 1
ATOM 1101 C C . SER A 1 142 ? -37.865 4.995 -17.860 1.00 53.78 142 SER A C 1
ATOM 1103 O O . SER A 1 142 ? -37.476 3.812 -17.810 1.00 53.78 142 SER A O 1
#

Sequence (142 aa):
MLERDAQLARDHTRAVRKAGRKGKREIVEVMKTRASQFQAEYGNLKDALTSVGDFRECCGLVGSLWRTRADDYAFEKEMSLMKSGMNEHAHAEALIPSIDGRIQGFWDPIQVSPDTEEVATGFPDDGEEVDRPADAFGASLS

pLDDT: mean 80.0, std 15.98, range [43.34, 96.19]

Mean predicted aligned error: 14.12 Å

Solvent-accessible surface area (backbone atoms only — not comparable to full-atom values): 8722 Å² total; per-residue (Å²): 113,68,70,58,54,56,48,50,54,53,51,49,57,50,47,53,54,51,49,56,55,47,54,53,50,53,52,51,54,52,49,51,53,46,52,56,50,44,56,53,47,52,50,53,45,52,51,30,52,46,51,50,47,53,51,52,49,50,54,50,51,54,56,51,51,67,73,66,68,60,98,82,70,76,58,66,64,57,55,50,52,52,61,63,47,48,59,58,40,55,51,30,63,64,42,46,64,57,45,50,54,56,54,54,58,68,72,54,82,82,90,69,80,89,82,71,82,79,76,79,76,88,66,85,84,78,82,75,82,78,80,75,81,78,88,78,82,72,84,86,82,135

Foldseek 3Di:
DVVVVVVVVVVVVVVVVVVVVVLVVVVVVLLVVLVVVLVVLVVLLVVLVVLLVVLVVLVVVLVVDVVVDDPPDDCPVSVVVNVVSVVVNVVSVVCNVVSVVVNVCSPDDDDGPPDDDPPPPDDDPPDDDDDDPDDPPDDDDD

Radius of gyration: 31.25 Å; Cα contacts (8 Å, |Δi|>4): 32; chains: 1; bounding box: 68×22×90 Å

Secondary structure (DSSP, 8-state):
-HHHHHHHHHHHHHHHHHHHHHHHHHHHHHHHHHHHHHHHHHHHHHHHHHHHHHHHHHHHHHHHHHHT--TT--THHHHHHHHHHHHHHHHHHHHHHHHHHHHHHTTSPP--------------------PPPP--------